Protein AF-R4YKZ3-F1 (afdb_monomer_lite)

Structure (mmCIF, N/CA/C/O backbone):
data_AF-R4YKZ3-F1
#
_entry.id   AF-R4YKZ3-F1
#
loop_
_atom_site.group_PDB
_atom_site.id
_atom_site.type_symbol
_atom_site.label_atom_id
_atom_site.label_alt_id
_atom_site.label_comp_id
_atom_site.label_asym_id
_atom_site.label_entity_id
_atom_site.label_seq_id
_atom_site.pdbx_PDB_ins_code
_atom_site.Cartn_x
_atom_site.Cartn_y
_atom_site.Cartn_z
_atom_site.occupancy
_atom_site.B_iso_or_equiv
_atom_site.auth_seq_id
_atom_site.auth_comp_id
_atom_site.auth_asym_id
_atom_site.auth_atom_id
_atom_site.pdbx_PDB_model_num
ATOM 1 N N . MET A 1 1 ? 7.026 18.774 4.362 1.00 40.88 1 MET A N 1
ATOM 2 C CA . MET A 1 1 ? 7.251 17.390 4.843 1.00 40.88 1 MET A CA 1
ATOM 3 C C . MET A 1 1 ? 6.237 17.134 5.944 1.00 40.88 1 MET A C 1
ATOM 5 O O . MET A 1 1 ? 6.129 17.989 6.808 1.00 40.88 1 MET A O 1
ATOM 9 N N . LYS A 1 2 ? 5.445 16.058 5.885 1.00 39.88 2 LYS A N 1
ATOM 10 C CA . LYS A 1 2 ? 4.510 15.701 6.967 1.00 39.88 2 LYS A CA 1
ATOM 11 C C . LYS A 1 2 ? 5.085 14.487 7.702 1.00 39.88 2 LYS A C 1
ATOM 13 O O . LYS A 1 2 ? 5.771 13.684 7.078 1.00 39.88 2 LYS A O 1
ATOM 18 N N . TYR A 1 3 ? 4.871 14.396 9.006 1.00 43.81 3 TYR A N 1
ATOM 19 C CA . TYR A 1 3 ? 5.260 13.255 9.834 1.00 43.81 3 TYR A CA 1
ATOM 20 C C . TYR A 1 3 ? 3.981 12.628 10.384 1.00 43.81 3 TYR A C 1
ATOM 22 O O . TYR A 1 3 ? 3.065 13.351 10.765 1.00 43.81 3 TYR A O 1
ATOM 30 N N . GLY A 1 4 ? 3.901 11.299 10.363 1.00 51.72 4 GLY A N 1
ATOM 31 C CA . GLY A 1 4 ? 2.848 10.548 11.046 1.00 51.72 4 GLY A CA 1
ATOM 32 C C . GLY A 1 4 ? 3.399 10.024 12.368 1.00 51.72 4 GLY A C 1
ATOM 33 O O . GLY A 1 4 ? 4.554 9.593 12.419 1.00 51.72 4 GLY A O 1
ATOM 34 N N . TYR A 1 5 ? 2.603 10.088 13.431 1.00 45.25 5 TYR A N 1
ATOM 35 C CA . TYR A 1 5 ? 2.991 9.599 14.752 1.00 45.25 5 TYR A CA 1
ATOM 36 C C . TYR A 1 5 ? 2.543 8.144 14.922 1.00 45.25 5 TYR A C 1
ATOM 38 O O . TYR A 1 5 ? 1.374 7.829 14.708 1.00 45.25 5 TYR A O 1
ATOM 46 N N . ASN A 1 6 ? 3.469 7.248 15.272 1.00 50.38 6 ASN A N 1
ATOM 47 C CA . ASN A 1 6 ? 3.153 5.850 15.555 1.00 50.38 6 ASN A CA 1
ATOM 48 C C . ASN A 1 6 ? 3.012 5.650 17.073 1.00 50.38 6 ASN A C 1
ATOM 50 O O . ASN A 1 6 ? 4.004 5.699 17.802 1.00 50.38 6 ASN A O 1
ATOM 54 N N . VAL A 1 7 ? 1.780 5.408 17.531 1.00 51.66 7 VAL A N 1
ATOM 55 C CA . VAL A 1 7 ? 1.418 5.345 18.958 1.00 51.66 7 VAL A CA 1
ATOM 56 C C . VAL A 1 7 ? 2.043 4.141 19.677 1.00 51.66 7 VAL A C 1
ATOM 58 O O . VAL A 1 7 ? 2.310 4.218 20.868 1.00 51.66 7 VAL A O 1
ATOM 61 N N . SER A 1 8 ? 2.359 3.048 18.971 1.00 53.44 8 SER A N 1
ATOM 62 C CA . SER A 1 8 ? 2.900 1.833 19.604 1.00 53.44 8 SER A CA 1
ATOM 63 C C . SER A 1 8 ? 4.413 1.859 19.830 1.00 53.44 8 SER A C 1
ATOM 65 O O . SER A 1 8 ? 4.929 1.031 20.576 1.00 53.44 8 SER A O 1
ATOM 67 N N . LYS A 1 9 ? 5.143 2.783 19.188 1.00 50.84 9 LYS A N 1
ATOM 68 C CA . LYS A 1 9 ? 6.615 2.847 19.265 1.00 50.84 9 LYS A CA 1
ATOM 69 C C . LYS A 1 9 ? 7.182 4.228 19.594 1.00 50.84 9 LYS A C 1
ATOM 71 O O . LYS A 1 9 ? 8.397 4.364 19.628 1.00 50.84 9 LYS A O 1
ATOM 76 N N . GLY A 1 10 ? 6.350 5.253 19.800 1.00 51.34 10 GLY A N 1
ATOM 77 C CA . GLY A 1 10 ? 6.812 6.587 20.215 1.00 51.34 10 GLY A CA 1
ATOM 78 C C . GLY A 1 10 ? 7.797 7.258 19.246 1.00 51.34 10 GLY A C 1
ATOM 79 O O . GLY A 1 10 ? 8.575 8.118 19.649 1.00 51.34 10 GLY A O 1
ATOM 80 N N . HIS A 1 11 ? 7.790 6.875 17.965 1.00 42.28 11 HIS A N 1
ATOM 81 C CA . HIS A 1 11 ? 8.711 7.399 16.956 1.00 42.28 11 HIS A CA 1
ATOM 82 C C . HIS A 1 11 ? 7.957 8.106 15.824 1.00 42.28 11 HIS A C 1
ATOM 84 O O . HIS A 1 11 ? 6.970 7.593 15.289 1.00 42.28 11 HIS A O 1
ATOM 90 N N . TYR A 1 12 ? 8.464 9.272 15.412 1.00 51.47 12 TYR A N 1
ATOM 91 C CA . TYR A 1 12 ? 7.997 9.987 14.225 1.00 51.47 12 TYR A CA 1
ATOM 92 C C . TYR A 1 12 ? 8.355 9.191 12.963 1.00 51.47 12 TYR A C 1
ATOM 94 O O . TYR A 1 12 ? 9.519 9.130 12.557 1.00 51.47 12 TYR A O 1
ATOM 102 N N . MET A 1 13 ? 7.359 8.589 12.307 1.00 48.06 13 MET A N 1
ATOM 103 C CA . MET A 1 13 ? 7.570 7.952 11.009 1.00 48.06 13 MET A CA 1
ATOM 104 C C . MET A 1 13 ? 7.635 9.034 9.928 1.00 48.06 13 MET A C 1
ATOM 106 O O . MET A 1 13 ? 6.718 9.847 9.770 1.00 48.06 13 MET A O 1
ATOM 110 N N . ARG A 1 14 ? 8.711 9.022 9.128 1.00 48.50 14 ARG A N 1
ATOM 111 C CA . ARG A 1 14 ? 8.740 9.730 7.839 1.00 48.50 14 ARG A CA 1
ATOM 112 C C . ARG A 1 14 ? 7.607 9.171 6.980 1.00 48.50 14 ARG A C 1
ATOM 114 O O . ARG A 1 14 ? 7.743 8.079 6.425 1.00 48.50 14 ARG A O 1
ATOM 121 N N . THR A 1 15 ? 6.506 9.904 6.830 1.00 47.91 15 THR A N 1
ATOM 122 C CA . THR A 1 15 ? 5.480 9.527 5.858 1.00 47.91 15 THR A CA 1
ATOM 123 C C . THR A 1 15 ? 6.043 9.821 4.472 1.00 47.91 15 THR A C 1
ATOM 125 O O . THR A 1 15 ? 6.131 10.959 4.012 1.00 47.91 15 THR A O 1
ATOM 128 N N . HIS A 1 16 ? 6.520 8.772 3.798 1.00 51.25 16 HIS A N 1
ATOM 129 C CA . HIS A 1 16 ? 6.827 8.846 2.377 1.00 51.25 16 HIS A CA 1
ATOM 130 C C . HIS A 1 16 ? 5.503 9.095 1.643 1.00 51.25 16 HIS A C 1
ATOM 132 O O . HIS A 1 16 ? 4.742 8.175 1.378 1.00 51.25 16 HIS A O 1
ATOM 138 N N . THR A 1 17 ? 5.239 10.360 1.324 1.00 49.84 17 THR A N 1
ATOM 139 C CA . THR A 1 17 ? 4.001 10.929 0.758 1.00 49.84 17 THR A CA 1
ATOM 140 C C . THR A 1 17 ? 3.591 10.415 -0.630 1.00 49.84 17 THR A C 1
ATOM 142 O O . THR A 1 17 ? 2.775 11.040 -1.299 1.00 49.84 17 THR A O 1
ATOM 145 N N . LYS A 1 18 ? 4.142 9.298 -1.115 1.00 55.28 18 LYS A N 1
ATOM 146 C CA . LYS A 1 18 ? 3.762 8.705 -2.403 1.00 55.28 18 LYS A CA 1
ATOM 147 C C . LYS A 1 18 ? 3.713 7.192 -2.265 1.00 55.28 18 LYS A C 1
ATOM 149 O O . LYS A 1 18 ? 4.721 6.599 -1.878 1.00 55.28 18 LYS A O 1
ATOM 154 N N . MET A 1 19 ? 2.581 6.589 -2.633 1.00 62.41 19 MET A N 1
ATOM 155 C CA . MET A 1 19 ? 2.492 5.147 -2.856 1.00 62.41 19 MET A CA 1
ATOM 156 C C . MET A 1 19 ? 3.581 4.729 -3.849 1.00 62.41 19 MET A C 1
ATOM 158 O O . MET A 1 19 ? 3.782 5.369 -4.885 1.00 62.41 19 MET A O 1
ATOM 162 N N . ARG A 1 20 ? 4.337 3.688 -3.500 1.00 70.06 20 ARG A N 1
ATOM 163 C CA . ARG A 1 20 ? 5.391 3.123 -4.347 1.00 70.06 20 ARG A CA 1
ATOM 164 C C . ARG A 1 20 ? 5.139 1.637 -4.487 1.00 70.06 20 ARG A C 1
ATOM 166 O O . ARG A 1 20 ? 4.948 0.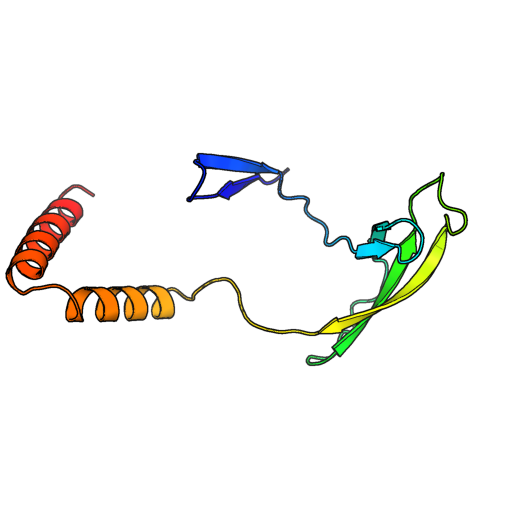952 -3.488 1.00 70.06 20 ARG A O 1
ATOM 173 N N . LEU A 1 21 ? 5.201 1.157 -5.717 1.00 80.56 21 LEU A N 1
ATOM 174 C CA . LEU A 1 21 ? 5.199 -0.269 -6.009 1.00 80.56 21 LEU A CA 1
ATOM 175 C C . LEU A 1 21 ? 6.635 -0.785 -6.056 1.00 80.56 21 LEU A C 1
ATOM 177 O O . LEU A 1 21 ? 7.587 -0.005 -6.169 1.00 80.56 21 LEU A O 1
ATOM 181 N N . LYS A 1 22 ? 6.797 -2.104 -5.970 1.00 86.50 22 LYS A N 1
ATOM 182 C CA . LYS A 1 22 ? 8.080 -2.763 -6.222 1.00 86.50 22 LYS A CA 1
ATOM 183 C C . LYS A 1 22 ? 8.143 -3.195 -7.683 1.00 86.50 22 LYS A C 1
ATOM 185 O O . LYS A 1 22 ? 7.156 -3.671 -8.231 1.00 86.50 22 LYS A O 1
ATOM 190 N N . CYS A 1 23 ? 9.302 -3.030 -8.309 1.00 85.88 23 CYS A N 1
ATOM 191 C CA . CYS A 1 23 ? 9.564 -3.595 -9.625 1.00 85.88 23 CYS A CA 1
ATOM 192 C C . CYS A 1 23 ? 9.583 -5.133 -9.521 1.00 85.88 23 CYS A C 1
ATOM 194 O O . CYS A 1 23 ? 10.281 -5.648 -8.645 1.00 85.88 23 CYS A O 1
ATOM 196 N N . PRO A 1 24 ? 8.892 -5.873 -10.404 1.00 87.62 24 PRO A N 1
ATOM 197 C CA . PRO A 1 24 ? 8.885 -7.338 -10.365 1.00 87.62 24 PRO A CA 1
ATOM 198 C C . PRO A 1 24 ? 10.272 -7.955 -10.617 1.00 87.62 24 PRO A C 1
ATOM 200 O O . PRO A 1 24 ? 10.559 -9.024 -10.095 1.00 87.62 24 PRO A O 1
ATOM 203 N N . ALA A 1 25 ? 11.157 -7.261 -11.344 1.00 88.12 25 ALA A N 1
ATOM 204 C CA . ALA A 1 25 ? 12.505 -7.746 -11.644 1.00 88.12 25 ALA A CA 1
ATOM 205 C C . ALA A 1 25 ? 13.490 -7.533 -10.480 1.00 88.12 25 ALA A C 1
ATOM 207 O O . ALA A 1 25 ? 14.082 -8.480 -9.979 1.00 88.12 25 ALA A O 1
ATOM 208 N N . CYS A 1 26 ? 13.669 -6.289 -10.016 1.00 87.88 26 CYS A N 1
ATOM 209 C CA . CYS A 1 26 ? 14.681 -5.973 -8.995 1.00 87.88 26 CYS A CA 1
ATOM 210 C C . CYS A 1 26 ? 14.134 -5.835 -7.569 1.00 87.88 26 CYS A C 1
ATOM 212 O O . CYS A 1 26 ? 14.906 -5.576 -6.650 1.00 87.88 26 CYS A O 1
ATOM 214 N N . LYS A 1 27 ? 12.812 -5.930 -7.367 1.00 86.69 27 LYS A N 1
ATOM 215 C CA . LYS A 1 27 ? 12.120 -5.738 -6.074 1.00 86.69 27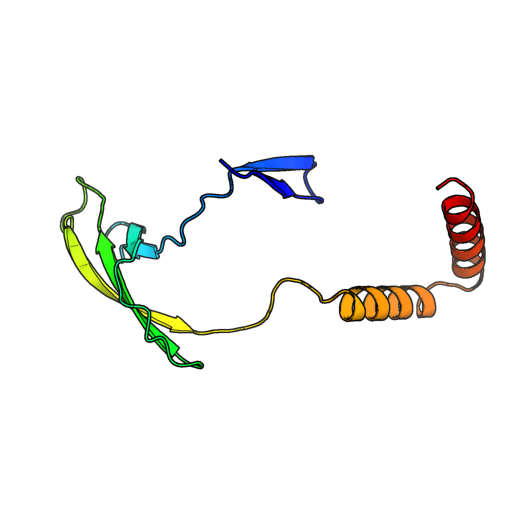 LYS A CA 1
ATOM 216 C C . LYS A 1 27 ? 12.365 -4.372 -5.402 1.00 86.69 27 LYS A C 1
ATOM 218 O O . LYS A 1 27 ? 11.917 -4.145 -4.277 1.00 86.69 27 LYS A O 1
ATOM 223 N N . ILE A 1 28 ? 13.025 -3.445 -6.100 1.00 87.19 28 ILE A N 1
ATOM 224 C CA . ILE A 1 28 ? 13.289 -2.066 -5.673 1.00 87.19 28 ILE A CA 1
ATOM 225 C C . ILE A 1 28 ? 12.113 -1.165 -6.084 1.00 87.19 28 ILE A C 1
ATOM 227 O O . ILE A 1 28 ? 11.178 -1.582 -6.764 1.00 87.19 28 ILE A O 1
ATOM 231 N N . LYS A 1 29 ? 12.134 0.079 -5.610 1.00 81.31 29 LYS A N 1
ATOM 232 C CA . LYS A 1 29 ? 11.132 1.125 -5.830 1.00 81.31 29 LYS A CA 1
ATOM 233 C C . LYS A 1 29 ? 10.822 1.324 -7.324 1.00 81.31 29 LYS A C 1
ATOM 235 O O . LYS A 1 29 ? 11.723 1.518 -8.137 1.00 81.31 29 LYS A O 1
ATOM 240 N N . ALA A 1 30 ? 9.532 1.344 -7.641 1.00 83.12 30 ALA A N 1
ATOM 241 C CA . ALA A 1 30 ? 8.963 1.748 -8.918 1.00 83.12 30 ALA A CA 1
ATOM 242 C C . ALA A 1 30 ? 8.024 2.949 -8.718 1.00 83.12 30 ALA A C 1
ATOM 244 O O . ALA A 1 30 ? 7.418 3.124 -7.652 1.00 83.12 30 ALA A O 1
ATOM 245 N N . ARG A 1 31 ? 7.918 3.798 -9.744 1.00 83.56 31 ARG A N 1
ATOM 246 C CA . ARG A 1 31 ? 7.078 5.003 -9.739 1.00 83.56 31 ARG A CA 1
ATOM 247 C C . ARG A 1 31 ? 5.784 4.738 -10.505 1.00 83.56 31 ARG A C 1
ATOM 249 O O . ARG A 1 31 ? 5.843 4.383 -11.677 1.00 83.56 31 ARG A O 1
ATOM 256 N N . ILE A 1 32 ? 4.646 4.957 -9.850 1.00 83.06 32 ILE A N 1
ATOM 257 C CA . ILE A 1 32 ? 3.316 4.963 -10.475 1.00 83.06 32 ILE A CA 1
ATOM 258 C C . ILE A 1 32 ? 3.156 6.253 -11.289 1.00 83.06 32 ILE A C 1
ATOM 260 O O . ILE A 1 32 ? 3.540 7.324 -10.808 1.00 83.06 32 ILE A O 1
ATOM 264 N N . TYR A 1 33 ? 2.611 6.159 -12.502 1.00 78.69 33 TYR A N 1
ATOM 265 C CA . TYR A 1 33 ? 2.349 7.326 -13.360 1.00 78.69 33 TYR A CA 1
ATOM 266 C C . TYR A 1 33 ? 0.986 7.277 -14.078 1.00 78.69 33 TYR A C 1
ATOM 268 O O . TYR A 1 33 ? 0.761 8.020 -15.026 1.00 78.69 33 TYR A O 1
ATOM 276 N N . THR A 1 34 ? 0.082 6.401 -13.643 1.00 67.06 34 THR A N 1
ATOM 277 C CA . THR A 1 34 ? -1.225 6.165 -14.279 1.00 67.06 34 THR A CA 1
ATOM 278 C C . THR A 1 34 ? -2.221 7.312 -14.072 1.00 67.06 34 THR A C 1
ATOM 280 O O . THR A 1 34 ? -2.146 8.027 -13.073 1.00 67.06 34 THR A O 1
ATOM 283 N N . HIS A 1 35 ? -3.168 7.460 -15.007 1.00 57.44 35 HIS A N 1
ATOM 284 C CA . HIS A 1 35 ? -4.288 8.407 -14.945 1.00 57.44 35 HIS A CA 1
ATOM 285 C C . HIS A 1 35 ? -5.365 7.987 -13.917 1.00 57.44 35 HIS A C 1
ATOM 287 O O . HIS A 1 35 ? -5.488 6.799 -13.625 1.00 57.44 35 HIS A O 1
ATOM 293 N N . PRO A 1 36 ? -6.159 8.939 -13.382 1.00 55.72 36 PRO A N 1
ATOM 294 C CA . PRO A 1 36 ? -7.021 8.758 -12.202 1.00 55.72 36 PRO A CA 1
ATOM 295 C C . PRO A 1 36 ? -8.304 7.929 -12.405 1.00 55.72 36 PRO A C 1
ATOM 297 O O . PRO A 1 36 ? -9.129 7.876 -11.498 1.00 55.72 36 PRO A O 1
ATOM 300 N N . ALA A 1 37 ? -8.507 7.282 -13.554 1.00 54.78 37 ALA A N 1
ATOM 301 C CA . ALA A 1 37 ? -9.694 6.460 -13.781 1.00 54.78 37 ALA A CA 1
ATOM 302 C C . ALA A 1 37 ? -9.491 5.049 -13.200 1.00 54.78 37 ALA A C 1
ATOM 304 O O . ALA A 1 37 ? -9.200 4.096 -13.919 1.00 54.78 37 ALA A O 1
ATOM 305 N N . SER A 1 38 ? -9.597 4.933 -11.876 1.00 57.84 38 SER A N 1
ATOM 306 C CA . SER A 1 38 ? -9.699 3.656 -11.165 1.00 57.84 38 SER A CA 1
ATOM 307 C C . SER A 1 38 ? -11.167 3.374 -10.843 1.00 57.84 38 SER A C 1
ATOM 309 O O . SER A 1 38 ? -11.793 4.153 -10.130 1.00 57.84 38 SER A O 1
ATOM 311 N N . THR A 1 39 ? -11.710 2.275 -11.362 1.00 60.62 39 THR A N 1
ATOM 312 C CA . THR A 1 39 ? -12.999 1.706 -10.934 1.00 60.62 39 THR A CA 1
ATOM 313 C C . THR A 1 39 ? -12.893 1.124 -9.518 1.00 60.62 39 THR A C 1
ATOM 315 O O . THR A 1 39 ? -11.789 0.814 -9.072 1.00 60.62 39 THR A O 1
ATOM 318 N N . GLU A 1 40 ? -14.020 0.976 -8.812 1.00 60.31 40 GLU A N 1
ATOM 319 C CA . GLU A 1 40 ? -14.065 0.661 -7.368 1.00 60.31 40 GLU A CA 1
ATOM 320 C C . GLU A 1 40 ? -13.407 -0.669 -6.960 1.00 60.31 40 GLU A C 1
ATOM 322 O O . GLU A 1 40 ? -12.874 -0.766 -5.857 1.00 60.31 40 GLU A O 1
ATOM 327 N N . GLU A 1 41 ? -13.397 -1.683 -7.827 1.00 60.59 41 GLU A N 1
ATOM 328 C CA . GLU A 1 41 ? -13.060 -3.052 -7.406 1.00 60.59 41 GLU A CA 1
ATOM 329 C C . GLU A 1 41 ? -11.605 -3.450 -7.699 1.00 60.59 41 GLU A C 1
ATOM 331 O O . GLU A 1 41 ? -10.899 -3.967 -6.831 1.00 60.59 41 GLU A O 1
ATOM 336 N N . VAL A 1 42 ? -11.117 -3.184 -8.913 1.00 61.03 42 VAL A N 1
ATOM 337 C CA . VAL A 1 42 ? -9.750 -3.513 -9.341 1.00 61.03 42 VAL A CA 1
ATOM 338 C C . VAL A 1 42 ? -9.245 -2.426 -10.280 1.00 61.03 42 VAL A C 1
ATOM 340 O O . VAL A 1 42 ? -9.877 -2.125 -11.291 1.00 61.03 42 VAL A O 1
ATOM 343 N N . SER A 1 43 ? -8.076 -1.859 -9.976 1.00 71.00 43 SER A N 1
ATOM 344 C CA . SER A 1 43 ? -7.424 -0.872 -10.840 1.00 71.00 43 SER A CA 1
ATOM 345 C C . SER A 1 43 ? -6.107 -1.411 -11.394 1.00 71.00 43 SER A C 1
ATOM 347 O O . SER A 1 43 ? -5.272 -1.951 -10.665 1.00 71.00 43 SER A O 1
ATOM 349 N N . SER A 1 44 ? -5.922 -1.279 -12.710 1.00 79.44 44 SER A N 1
ATOM 350 C CA . SER A 1 44 ? -4.650 -1.584 -13.369 1.00 79.44 44 SER A CA 1
ATOM 351 C C . SER A 1 44 ? -3.728 -0.372 -13.274 1.00 79.44 44 SER A C 1
ATOM 353 O O . SER A 1 44 ? -3.978 0.677 -13.865 1.00 79.44 44 SER A O 1
ATOM 355 N N . VAL A 1 45 ? -2.645 -0.520 -12.521 1.00 81.25 45 VAL A N 1
ATOM 356 C CA . VAL A 1 45 ? -1.661 0.520 -12.243 1.00 81.25 45 VAL A CA 1
ATOM 357 C C . VAL A 1 45 ? -0.453 0.340 -13.151 1.00 81.25 45 VAL A C 1
ATOM 359 O O . VAL A 1 45 ? 0.242 -0.676 -13.112 1.00 81.25 45 VAL A O 1
ATOM 362 N N . TYR A 1 46 ? -0.165 1.373 -13.935 1.00 85.75 46 TYR A N 1
ATOM 363 C CA . TYR A 1 46 ? 1.044 1.460 -14.747 1.00 85.75 46 TYR A CA 1
ATOM 364 C C . TYR A 1 46 ? 2.166 2.095 -13.927 1.00 85.75 46 TYR A C 1
ATOM 366 O O . TYR A 1 46 ? 2.041 3.225 -13.427 1.00 85.75 46 TYR A O 1
ATOM 374 N N . ALA A 1 47 ? 3.271 1.366 -13.803 1.00 87.19 47 ALA A N 1
ATOM 375 C CA . ALA A 1 47 ? 4.445 1.777 -13.053 1.00 87.19 47 ALA A CA 1
ATOM 376 C C . ALA A 1 47 ? 5.727 1.573 -13.864 1.00 87.19 47 ALA A C 1
ATOM 378 O O . ALA A 1 47 ? 5.806 0.722 -14.742 1.00 87.19 47 ALA A O 1
ATOM 379 N N . LYS A 1 48 ? 6.744 2.384 -13.570 1.00 87.56 48 LYS A N 1
ATOM 380 C CA . LYS A 1 48 ? 8.053 2.352 -14.233 1.00 87.56 48 LYS A CA 1
ATOM 381 C C . LYS A 1 48 ? 9.148 2.092 -13.209 1.00 87.56 48 LYS A C 1
ATOM 383 O O . LYS A 1 48 ? 9.148 2.695 -12.129 1.00 87.56 48 LYS A O 1
ATOM 388 N N . CYS A 1 49 ? 10.074 1.190 -13.531 1.00 88.38 49 CYS A N 1
ATOM 389 C CA . CYS A 1 49 ? 11.240 0.945 -12.684 1.00 88.38 49 CYS A CA 1
ATOM 390 C C . CYS A 1 49 ? 12.137 2.192 -12.653 1.00 88.38 49 CYS A C 1
ATOM 392 O O . CYS A 1 49 ? 12.407 2.782 -13.698 1.00 88.38 49 CYS A O 1
ATOM 394 N N . THR A 1 50 ? 12.597 2.586 -11.462 1.00 86.44 50 THR A N 1
ATOM 395 C CA . THR A 1 50 ? 13.495 3.741 -11.277 1.00 86.44 50 THR A CA 1
ATOM 396 C C . THR A 1 50 ? 14.901 3.338 -10.833 1.00 86.44 50 THR A C 1
ATOM 398 O O . THR A 1 50 ? 15.666 4.189 -10.391 1.00 86.44 50 THR A O 1
ATOM 401 N N . ASN A 1 51 ? 15.220 2.043 -10.835 1.00 86.75 51 ASN A N 1
ATOM 402 C CA . ASN A 1 51 ? 16.519 1.557 -10.389 1.00 86.75 51 ASN A CA 1
ATOM 403 C C . ASN A 1 51 ? 17.491 1.459 -11.568 1.00 86.75 51 ASN A C 1
ATOM 405 O O . ASN A 1 51 ? 17.307 0.594 -12.419 1.00 86.75 51 ASN A O 1
ATOM 409 N N . HIS A 1 52 ? 18.549 2.272 -11.566 1.00 87.06 52 HIS A N 1
ATOM 410 C CA . HIS A 1 52 ? 19.578 2.277 -12.611 1.00 87.06 52 HIS A CA 1
ATOM 411 C C . HIS A 1 52 ? 20.339 0.956 -12.746 1.00 87.06 52 HIS A C 1
ATOM 413 O O . HIS A 1 52 ? 20.746 0.609 -13.847 1.00 87.06 52 HIS A O 1
ATOM 419 N N . SER A 1 53 ? 20.474 0.196 -11.659 1.00 88.88 53 SER A N 1
ATOM 420 C CA . SER A 1 53 ? 21.155 -1.105 -11.661 1.00 88.88 53 SER A CA 1
ATOM 421 C C . SER A 1 53 ? 20.244 -2.268 -12.072 1.00 88.88 53 SER A C 1
ATOM 423 O O . SER A 1 53 ? 20.651 -3.423 -12.002 1.00 88.88 53 SER A O 1
ATOM 425 N N . CYS A 1 54 ? 18.987 -2.001 -12.434 1.00 87.38 54 CYS A N 1
ATOM 426 C CA . CYS A 1 54 ? 18.065 -3.026 -12.910 1.00 87.38 54 CYS A CA 1
ATOM 427 C C . CYS A 1 54 ? 18.153 -3.142 -14.432 1.00 87.38 54 CYS A C 1
ATOM 429 O O . CYS A 1 54 ? 18.070 -2.138 -15.129 1.00 87.38 54 CYS A O 1
ATOM 431 N N . GLU A 1 55 ? 18.192 -4.367 -14.953 1.00 87.88 55 GLU A N 1
ATOM 432 C CA . GLU A 1 55 ? 18.094 -4.631 -16.397 1.00 87.88 55 GLU A CA 1
ATOM 433 C C . GLU A 1 55 ? 16.819 -4.024 -17.010 1.00 87.88 55 GLU A C 1
ATOM 435 O O . GLU A 1 55 ? 16.814 -3.548 -18.137 1.00 87.88 55 GLU A O 1
ATOM 440 N N . LYS A 1 56 ? 15.728 -3.976 -16.234 1.00 84.56 56 LYS A 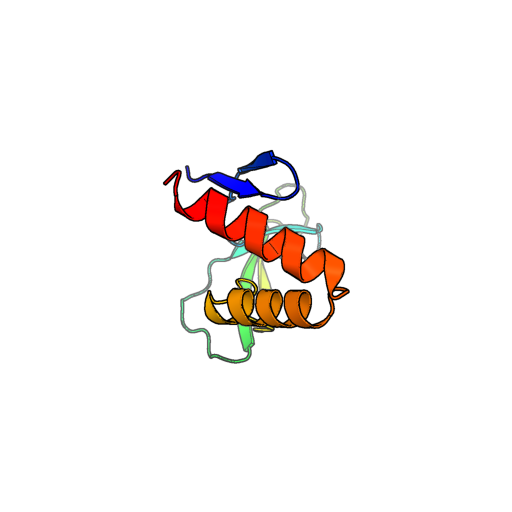N 1
ATOM 441 C CA . LYS A 1 56 ? 14.454 -3.367 -16.633 1.00 84.56 56 LYS A CA 1
ATOM 442 C C . LYS A 1 56 ? 14.331 -1.905 -16.196 1.00 84.56 56 LYS A C 1
ATOM 444 O O . LYS A 1 5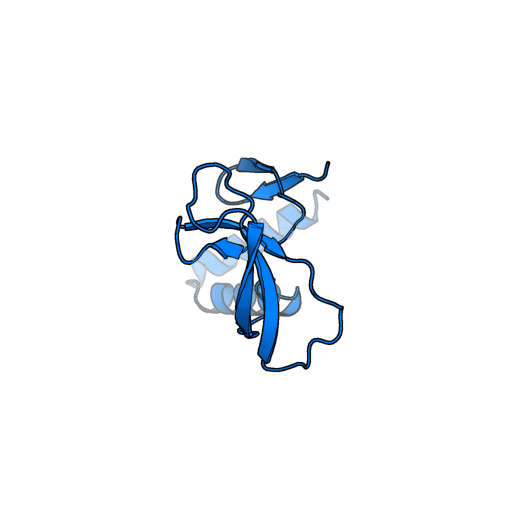6 ? 13.214 -1.410 -16.021 1.00 84.56 56 LYS A O 1
ATOM 449 N N . ASN A 1 57 ? 15.447 -1.203 -15.979 1.00 87.19 57 ASN A N 1
ATOM 450 C CA . ASN A 1 57 ? 15.417 0.224 -15.674 1.00 87.19 57 ASN A CA 1
ATOM 451 C C . ASN A 1 57 ? 14.677 0.983 -16.776 1.00 87.19 57 ASN A C 1
ATOM 453 O O . ASN A 1 57 ? 14.938 0.811 -17.960 1.00 87.19 57 ASN A O 1
ATOM 457 N N . GLY A 1 58 ? 13.735 1.827 -16.381 1.00 81.50 58 GLY A N 1
ATOM 458 C CA . GLY A 1 58 ? 12.978 2.632 -17.320 1.00 81.50 58 GLY A CA 1
ATOM 459 C C . GLY A 1 58 ? 11.888 1.889 -18.110 1.00 81.50 58 GLY A C 1
ATOM 460 O O . GLY A 1 58 ? 11.109 2.549 -18.804 1.00 81.50 58 GLY A O 1
ATOM 461 N N . HIS A 1 59 ? 11.765 0.569 -17.961 1.00 86.50 59 HIS A N 1
ATOM 462 C CA . HIS A 1 59 ? 10.643 -0.179 -18.518 1.00 86.50 59 HIS A CA 1
ATOM 463 C C . HIS A 1 59 ? 9.376 0.034 -17.691 1.00 86.50 59 HIS A C 1
ATOM 465 O O . HIS A 1 59 ? 9.410 0.133 -16.455 1.00 86.50 59 HIS A O 1
ATOM 471 N N . SER A 1 60 ? 8.257 0.081 -18.405 1.00 86.50 60 SER A N 1
ATOM 472 C CA . SER A 1 60 ? 6.920 0.158 -17.838 1.00 86.50 60 SER A CA 1
ATOM 473 C C . SER A 1 60 ? 6.328 -1.232 -17.657 1.00 86.50 60 SER A C 1
ATOM 475 O O . SER A 1 60 ? 6.523 -2.111 -18.492 1.00 86.50 60 SER A O 1
ATOM 477 N N . PHE A 1 61 ? 5.593 -1.419 -16.570 1.00 86.75 61 PHE A N 1
ATOM 478 C CA . PHE A 1 61 ? 4.851 -2.636 -16.278 1.00 86.75 61 PHE A CA 1
ATOM 479 C C . PHE A 1 61 ? 3.473 -2.287 -15.718 1.00 86.75 61 PHE A C 1
ATOM 481 O O . PHE A 1 61 ? 3.268 -1.205 -15.159 1.00 86.75 61 PHE A O 1
ATOM 488 N N . VAL A 1 62 ? 2.538 -3.220 -15.878 1.00 86.50 62 VAL A N 1
ATOM 489 C CA . VAL A 1 62 ? 1.168 -3.113 -15.373 1.00 86.50 62 VAL A CA 1
ATOM 490 C C . VAL A 1 62 ? 1.022 -4.057 -14.187 1.00 86.50 62 VAL A C 1
ATOM 492 O O . VAL A 1 62 ? 1.447 -5.208 -14.259 1.00 86.50 62 VAL A O 1
ATOM 495 N N . THR A 1 63 ? 0.449 -3.573 -13.090 1.00 84.31 63 THR A N 1
ATOM 496 C CA . THR A 1 63 ? 0.079 -4.401 -11.937 1.00 84.31 63 THR A CA 1
ATOM 497 C C . THR A 1 63 ? -1.330 -4.065 -11.491 1.00 84.31 63 THR A C 1
ATOM 499 O O . THR A 1 63 ? -1.747 -2.916 -11.578 1.00 84.31 63 THR A O 1
ATOM 502 N N . GLN A 1 64 ? -2.058 -5.045 -10.978 1.00 82.31 64 GLN A N 1
ATOM 503 C CA . GLN A 1 64 ? -3.380 -4.817 -10.406 1.00 82.31 64 GLN A CA 1
ATOM 504 C C . GLN A 1 64 ? -3.256 -4.437 -8.929 1.00 82.31 64 GLN A C 1
ATOM 506 O O . GLN A 1 64 ? -2.408 -4.974 -8.211 1.00 82.31 64 GLN A O 1
ATOM 511 N N . VAL A 1 65 ? -4.087 -3.495 -8.489 1.00 78.69 65 VAL A N 1
ATOM 512 C CA . VAL A 1 65 ? -4.286 -3.152 -7.078 1.00 78.69 65 VAL A CA 1
ATOM 513 C C . VAL A 1 65 ? -5.778 -3.265 -6.789 1.00 78.69 65 VAL A C 1
ATOM 515 O O . VAL A 1 65 ? -6.593 -2.716 -7.532 1.00 78.69 65 VAL A O 1
ATOM 518 N N . ALA A 1 66 ? -6.116 -3.983 -5.722 1.00 79.31 66 ALA A N 1
ATOM 519 C CA . ALA A 1 66 ? -7.485 -4.198 -5.277 1.00 79.31 66 ALA A CA 1
ATOM 520 C C . ALA A 1 66 ? -7.698 -3.576 -3.895 1.00 79.31 66 ALA A C 1
ATOM 522 O O . ALA A 1 66 ? -6.801 -3.594 -3.042 1.00 79.31 66 ALA A O 1
ATOM 523 N N . PHE A 1 67 ? -8.892 -3.027 -3.687 1.00 78.69 67 PHE A N 1
ATOM 524 C CA . PHE A 1 67 ? -9.340 -2.616 -2.365 1.00 78.69 67 PHE A CA 1
ATOM 525 C C . PHE A 1 67 ? -9.546 -3.854 -1.479 1.00 78.69 67 PHE A C 1
ATOM 527 O O . PHE A 1 67 ? -9.963 -4.905 -1.958 1.00 78.69 67 PHE A O 1
ATOM 534 N N . THR A 1 68 ? -9.239 -3.741 -0.184 1.00 79.19 68 THR A N 1
ATOM 535 C CA . THR A 1 68 ? -9.463 -4.834 0.779 1.00 79.19 68 THR A CA 1
ATOM 536 C C . THR A 1 68 ? -10.336 -4.381 1.941 1.00 79.19 68 THR A C 1
ATOM 538 O O . THR A 1 68 ? -11.434 -4.894 2.115 1.00 79.19 68 THR A O 1
ATOM 541 N N . HIS A 1 69 ? -9.877 -3.420 2.738 1.00 77.38 69 HIS A N 1
ATOM 542 C CA . HIS A 1 69 ? -10.638 -2.858 3.850 1.00 77.38 69 HIS A CA 1
ATOM 543 C C . HIS A 1 69 ? -10.100 -1.478 4.242 1.00 77.38 69 HIS A C 1
ATOM 545 O O . HIS A 1 69 ? -8.990 -1.087 3.874 1.00 77.38 69 HIS A O 1
ATOM 551 N N . TRP A 1 70 ? -10.895 -0.745 5.017 1.00 76.19 70 TRP A N 1
ATOM 552 C CA . TRP A 1 70 ? -10.477 0.498 5.658 1.00 76.19 70 TRP A CA 1
ATOM 553 C C . TRP A 1 70 ? -9.629 0.179 6.891 1.00 76.19 70 TRP A C 1
ATOM 555 O O . TRP A 1 70 ? -10.053 -0.596 7.743 1.00 76.19 70 TRP A O 1
ATOM 565 N N . VAL A 1 71 ? -8.433 0.762 6.975 1.00 69.31 71 VAL A N 1
ATOM 566 C CA . VAL A 1 71 ? -7.478 0.501 8.069 1.00 69.31 71 VAL A CA 1
ATOM 567 C C . VAL A 1 71 ? -7.765 1.373 9.292 1.00 69.31 71 VAL A C 1
ATOM 569 O O . VAL A 1 71 ? -7.521 0.951 10.419 1.00 69.31 71 VAL A O 1
ATOM 572 N N . ASP A 1 72 ? -8.313 2.569 9.085 1.00 66.69 72 ASP A N 1
ATOM 573 C CA . ASP A 1 72 ? -8.627 3.478 10.181 1.00 66.69 72 ASP A CA 1
ATOM 574 C C . ASP A 1 72 ? -9.996 3.121 10.779 1.00 66.69 72 ASP A C 1
ATOM 576 O O . ASP A 1 72 ? -11.016 3.220 10.080 1.00 66.69 72 ASP A O 1
ATOM 580 N N . PRO A 1 73 ? -10.067 2.719 12.063 1.00 58.12 73 PRO A N 1
ATOM 581 C CA . PRO A 1 73 ? -11.348 2.527 12.711 1.00 58.12 73 PRO A CA 1
ATOM 582 C C . PRO A 1 73 ? -12.039 3.888 12.793 1.00 58.12 73 PRO A C 1
ATOM 584 O O . PRO A 1 73 ? -11.514 4.845 13.364 1.00 58.12 73 PRO A O 1
ATOM 587 N N . LYS A 1 74 ? -13.247 3.986 12.227 1.00 60.84 74 LYS A N 1
ATOM 588 C CA . LYS A 1 74 ? -14.127 5.131 12.491 1.00 60.84 74 LYS A CA 1
ATOM 589 C C . LYS A 1 74 ? -14.283 5.268 14.009 1.00 60.84 74 LYS A C 1
ATOM 591 O O . LYS A 1 74 ? -14.283 4.258 14.706 1.00 60.84 74 LYS A O 1
ATOM 596 N N . VAL A 1 75 ? -14.482 6.482 14.521 1.00 65.62 75 VAL A N 1
ATOM 597 C CA . VAL A 1 75 ? -14.716 6.735 15.962 1.00 65.62 75 VAL A CA 1
ATOM 598 C C . VAL A 1 75 ? -15.754 5.761 16.547 1.00 65.62 75 VAL A C 1
ATOM 600 O O . VAL A 1 75 ? -15.559 5.223 17.629 1.00 65.62 75 VAL A O 1
ATOM 603 N N . ALA A 1 76 ? -16.790 5.427 15.771 1.00 62.81 76 ALA A N 1
ATOM 604 C CA . ALA A 1 76 ? -17.786 4.416 16.122 1.00 62.81 76 ALA A CA 1
ATOM 605 C C . ALA A 1 76 ? -17.201 3.009 16.367 1.00 62.81 76 ALA A C 1
ATOM 607 O O . ALA A 1 76 ? -17.595 2.341 17.313 1.00 62.81 76 ALA A O 1
ATOM 608 N N . ALA A 1 77 ? -16.241 2.558 15.555 1.00 64.62 77 ALA A N 1
ATOM 609 C CA . ALA A 1 77 ? -15.577 1.271 15.746 1.00 64.62 77 ALA A CA 1
ATOM 610 C C . ALA A 1 77 ? -14.701 1.262 17.008 1.00 64.62 77 ALA A C 1
ATOM 612 O O . ALA A 1 77 ? -14.653 0.249 17.701 1.00 64.62 77 ALA A O 1
ATOM 613 N N . VAL A 1 78 ? -14.060 2.389 17.347 1.00 69.44 78 VAL A N 1
ATOM 614 C CA . VAL A 1 78 ? -13.316 2.529 18.612 1.00 69.44 78 VAL A CA 1
ATOM 615 C C . VAL A 1 78 ? -14.266 2.449 19.807 1.00 69.44 78 VAL A C 1
ATOM 617 O O . VAL A 1 78 ? -13.982 1.716 20.750 1.00 69.44 78 VAL A O 1
ATOM 620 N N . GLN A 1 79 ? -15.416 3.126 19.736 1.00 71.25 79 GLN A N 1
ATOM 621 C CA . GLN A 1 79 ? -16.434 3.085 20.788 1.00 71.25 79 GLN A CA 1
ATOM 622 C C . GLN A 1 79 ? -16.970 1.664 21.006 1.00 71.25 79 GLN A C 1
ATOM 624 O O . GLN A 1 79 ? -16.946 1.169 22.126 1.00 71.25 79 GLN A O 1
ATOM 629 N N . ILE A 1 80 ? -17.341 0.966 19.926 1.00 76.69 80 ILE A N 1
ATOM 630 C CA . ILE A 1 80 ? -17.813 -0.427 19.990 1.00 76.69 80 ILE A CA 1
ATOM 631 C C . ILE A 1 80 ? -16.735 -1.344 20.585 1.00 76.69 80 ILE A C 1
ATOM 633 O O . ILE A 1 80 ? -17.034 -2.223 21.388 1.00 76.69 80 ILE A O 1
ATOM 637 N N . SER A 1 81 ? -15.468 -1.131 20.219 1.00 76.94 81 SER A N 1
ATOM 638 C CA . SER A 1 81 ? -14.349 -1.911 20.760 1.00 76.94 81 SER A CA 1
ATOM 639 C C . SER A 1 81 ? -14.177 -1.686 22.264 1.00 76.94 81 SER A C 1
ATOM 641 O O . SER A 1 81 ? -13.959 -2.643 23.002 1.00 76.94 81 SER A O 1
ATOM 643 N N . LEU A 1 82 ? -14.296 -0.438 22.726 1.00 80.38 82 LEU A N 1
ATOM 644 C CA . LEU A 1 82 ? -14.227 -0.094 24.147 1.00 80.38 82 LEU A CA 1
ATOM 645 C C . LEU A 1 82 ? -15.403 -0.677 24.932 1.00 80.38 82 LEU A C 1
ATOM 647 O O . LEU A 1 82 ? -15.183 -1.237 26.004 1.00 80.38 82 LEU A O 1
ATOM 651 N N . ASP A 1 83 ? -16.616 -0.615 24.384 1.00 81.12 83 ASP A N 1
ATOM 652 C CA . ASP A 1 83 ? -17.810 -1.177 25.021 1.00 81.12 83 ASP A CA 1
ATOM 653 C C . ASP A 1 83 ? -17.692 -2.702 25.170 1.00 81.12 83 ASP A C 1
ATOM 655 O O . ASP A 1 83 ? -17.998 -3.253 26.229 1.00 81.12 83 ASP A O 1
ATOM 659 N N . LEU A 1 84 ? -17.178 -3.390 24.144 1.00 81.81 84 LEU A N 1
ATOM 660 C CA . LEU A 1 84 ? -16.915 -4.831 24.201 1.00 81.81 84 LEU A CA 1
ATOM 661 C C . LEU A 1 84 ? -15.841 -5.178 25.236 1.00 81.81 84 LEU A C 1
ATOM 663 O O . LEU A 1 84 ? -16.000 -6.141 25.985 1.00 81.81 84 LEU A O 1
ATOM 667 N N . LEU A 1 85 ? -14.756 -4.406 25.304 1.00 81.62 85 LEU A N 1
ATOM 668 C CA . LEU A 1 85 ? -13.718 -4.613 26.316 1.00 81.62 85 LEU A CA 1
ATOM 669 C C . LEU A 1 85 ? -14.273 -4.388 27.728 1.00 81.62 85 LEU A C 1
ATOM 671 O O . LEU A 1 85 ? -14.009 -5.200 28.614 1.00 81.62 85 LEU A O 1
ATOM 675 N N . PHE A 1 86 ? -15.091 -3.348 27.918 1.00 83.94 86 PHE A N 1
ATOM 676 C CA . PHE A 1 86 ? -15.737 -3.029 29.191 1.00 83.94 86 PHE A CA 1
ATOM 677 C C . PHE A 1 86 ? -16.672 -4.144 29.675 1.00 83.94 86 PHE A C 1
ATOM 679 O O . PHE A 1 86 ? -16.600 -4.549 30.835 1.00 83.94 86 PHE A O 1
ATOM 686 N N . GLN A 1 87 ? -17.496 -4.699 28.783 1.00 81.62 87 GLN A N 1
ATOM 687 C CA . GLN A 1 87 ? -18.430 -5.782 29.119 1.00 81.62 87 GLN A CA 1
ATOM 688 C C . GLN A 1 87 ? -17.732 -7.088 29.528 1.00 81.62 87 GLN A C 1
ATOM 690 O O . GLN A 1 87 ? -18.301 -7.870 30.285 1.00 81.62 87 GLN A O 1
ATOM 695 N N . ASN A 1 88 ? -16.500 -7.319 29.062 1.00 83.06 88 ASN A N 1
ATOM 696 C CA . ASN A 1 88 ? -15.724 -8.523 29.375 1.00 83.06 88 ASN A CA 1
ATOM 697 C C . ASN A 1 88 ? -14.817 -8.377 30.612 1.00 83.06 88 ASN A C 1
ATOM 699 O O . ASN A 1 88 ? -14.133 -9.330 30.990 1.00 83.06 88 ASN A O 1
ATOM 703 N N . LEU A 1 89 ? -14.788 -7.208 31.257 1.00 84.19 89 LEU A N 1
ATOM 704 C CA . LEU A 1 89 ? -14.024 -7.007 32.488 1.00 84.19 89 LEU A CA 1
ATOM 705 C C . LEU A 1 89 ? -14.750 -7.625 33.700 1.00 84.19 89 LEU A C 1
ATOM 707 O O . LEU A 1 89 ? -15.974 -7.527 33.794 1.00 84.19 89 LEU A O 1
ATOM 711 N N . PRO A 1 90 ? -14.023 -8.199 34.676 1.00 85.69 90 PRO A N 1
ATOM 712 C CA . PRO A 1 90 ? -14.592 -8.592 35.965 1.00 85.69 90 PRO A CA 1
ATOM 713 C C . PRO A 1 90 ? -15.237 -7.398 36.684 1.00 85.69 90 PRO A C 1
ATOM 715 O O . PRO A 1 90 ? -14.748 -6.272 36.579 1.00 85.69 90 PRO A O 1
ATOM 718 N N . ALA A 1 91 ? -16.294 -7.639 37.467 1.00 81.69 91 ALA A N 1
ATOM 719 C CA . ALA A 1 91 ? -17.082 -6.581 38.114 1.00 81.69 91 ALA A CA 1
ATOM 720 C C . ALA A 1 91 ? -16.243 -5.616 38.981 1.00 81.69 91 ALA A C 1
ATOM 722 O O . ALA A 1 91 ? -16.535 -4.421 39.045 1.00 81.69 91 ALA A O 1
ATOM 723 N N . ASP A 1 92 ? -15.174 -6.107 39.608 1.00 81.75 92 ASP A N 1
ATOM 724 C CA . ASP A 1 92 ? -14.268 -5.280 40.413 1.00 81.75 92 ASP A CA 1
ATOM 725 C C . ASP A 1 92 ? -13.389 -4.365 39.548 1.00 81.75 92 ASP A C 1
ATOM 727 O O . ASP A 1 92 ? -13.166 -3.202 39.891 1.00 81.75 92 ASP A O 1
ATOM 731 N N . ALA A 1 93 ? -12.956 -4.849 38.382 1.00 79.31 93 ALA A N 1
ATOM 732 C CA . ALA A 1 93 ? -12.157 -4.080 37.434 1.00 79.31 93 ALA A CA 1
ATOM 733 C C . ALA A 1 93 ? -13.002 -3.030 36.689 1.00 79.31 93 ALA A C 1
ATOM 735 O O . ALA A 1 93 ? -12.511 -1.940 36.396 1.00 79.31 93 ALA A O 1
ATOM 736 N N . GLN A 1 94 ? -14.292 -3.303 36.451 1.00 81.81 94 GLN A N 1
ATOM 737 C CA . GLN A 1 94 ? -15.223 -2.324 35.872 1.00 81.81 94 GLN A CA 1
ATOM 738 C C . GLN A 1 94 ? -15.394 -1.089 36.769 1.00 81.81 94 GLN A C 1
ATOM 740 O O . GLN A 1 94 ? -15.362 0.044 36.285 1.00 81.81 94 GLN A O 1
ATOM 745 N N . LYS A 1 95 ? -15.526 -1.288 38.088 1.0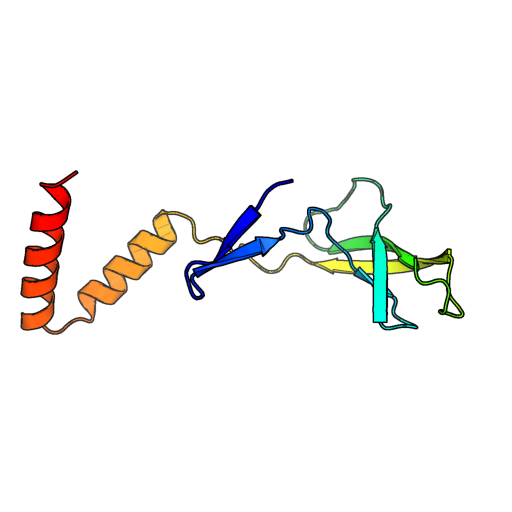0 82.50 95 LYS A N 1
ATOM 746 C CA . LYS A 1 95 ? -15.663 -0.186 39.057 1.00 82.50 95 LYS A CA 1
ATOM 747 C C . LYS A 1 95 ? -14.417 0.695 39.101 1.00 82.50 95 LYS A C 1
ATOM 749 O O . LYS A 1 95 ? -14.535 1.917 39.128 1.00 82.50 95 LYS A O 1
ATOM 754 N N . GLN A 1 96 ? -13.236 0.077 39.078 1.00 82.31 96 GLN A N 1
ATOM 755 C CA . GLN A 1 96 ? -11.964 0.802 39.039 1.00 82.31 96 GLN A CA 1
ATOM 756 C C . GLN A 1 96 ? -11.825 1.602 37.743 1.00 82.31 96 GLN A C 1
ATOM 758 O O . GLN A 1 96 ? -11.480 2.779 37.788 1.00 82.31 96 GLN A O 1
ATOM 763 N N . PHE A 1 97 ? -12.180 1.001 36.604 1.00 82.12 97 PHE A N 1
ATOM 764 C CA . PHE A 1 97 ? -12.149 1.679 35.311 1.00 82.12 97 PHE A CA 1
ATOM 765 C C . PHE A 1 97 ? -13.065 2.912 35.275 1.00 82.12 97 PHE A C 1
ATOM 767 O O . PHE A 1 97 ? -12.625 3.985 34.869 1.00 82.12 97 PHE A O 1
ATOM 774 N N . LEU A 1 98 ? -14.308 2.800 35.760 1.00 84.06 98 LEU A N 1
ATOM 775 C CA . LEU A 1 98 ? -15.239 3.934 35.850 1.00 84.06 98 LEU A CA 1
ATOM 776 C C . LEU A 1 98 ? -14.735 5.033 36.802 1.00 84.06 98 LEU A C 1
ATOM 778 O O . LEU A 1 98 ? -14.860 6.225 36.504 1.00 84.06 98 LEU A O 1
ATOM 782 N N . ALA A 1 99 ? -14.126 4.651 37.928 1.00 82.06 99 ALA A N 1
ATOM 783 C CA . ALA A 1 99 ? -13.532 5.598 38.869 1.00 82.06 99 ALA A CA 1
ATOM 784 C C . ALA A 1 99 ? -12.357 6.370 38.241 1.00 82.06 99 ALA A C 1
ATOM 786 O O . ALA A 1 99 ? -12.291 7.591 38.359 1.00 82.06 99 ALA A O 1
ATOM 787 N N . THR A 1 100 ? -11.469 5.696 37.506 1.00 82.31 100 THR A N 1
ATOM 788 C CA . THR A 1 100 ? -10.358 6.358 36.802 1.00 82.31 100 THR A CA 1
ATOM 789 C C . THR A 1 100 ? -10.848 7.215 35.630 1.00 82.31 100 THR A C 1
ATOM 791 O O . THR A 1 100 ? -10.377 8.339 35.447 1.00 82.31 100 THR A O 1
ATOM 794 N N . ALA A 1 101 ? -11.828 6.730 34.861 1.00 77.56 101 ALA A N 1
ATOM 795 C CA . ALA A 1 101 ? -12.399 7.466 33.733 1.00 77.56 101 ALA A CA 1
ATOM 796 C C . ALA A 1 101 ? -13.057 8.780 34.188 1.00 77.56 101 ALA A C 1
ATOM 798 O O . ALA A 1 101 ? -12.774 9.838 33.624 1.00 77.56 101 ALA A O 1
ATOM 799 N N . SER A 1 102 ? -13.858 8.741 35.259 1.00 75.44 102 SER A N 1
ATOM 800 C CA . SER A 1 102 ? -14.503 9.940 35.819 1.00 75.44 102 SER A CA 1
ATOM 801 C C . SER A 1 102 ? -13.508 10.991 36.331 1.00 75.44 102 SER A C 1
ATOM 803 O O . SER A 1 102 ? -13.751 12.184 36.162 1.00 75.44 102 SER A O 1
ATOM 805 N N . GLN A 1 103 ? -12.359 10.576 36.875 1.00 75.44 103 GLN A N 1
ATOM 806 C CA . GLN A 1 103 ? -11.2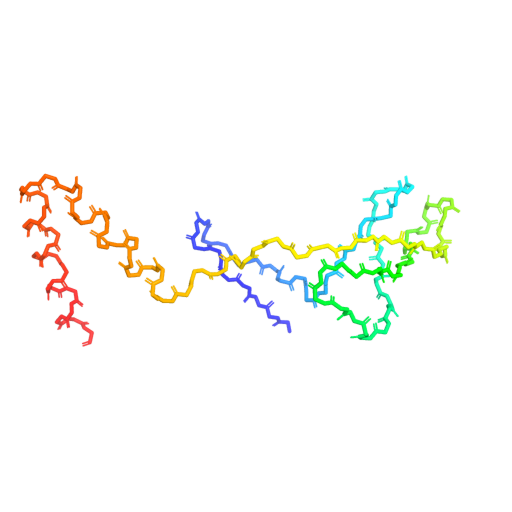92 11.490 37.304 1.00 75.44 103 GLN A CA 1
ATOM 807 C C . GLN A 1 103 ? -10.575 12.156 36.121 1.00 75.44 103 GLN A C 1
ATOM 809 O O . GLN A 1 103 ? -10.241 13.337 36.187 1.00 75.44 103 GLN A O 1
ATOM 814 N N . SER A 1 104 ? -10.368 11.425 35.020 1.00 68.00 104 SER A N 1
ATOM 815 C CA . SER A 1 104 ? -9.710 11.963 33.819 1.00 68.00 104 SER A CA 1
ATOM 816 C C . SER A 1 104 ? -10.551 13.004 33.064 1.00 68.00 104 SER A C 1
ATOM 818 O O . SER A 1 104 ? -9.996 13.873 32.399 1.00 68.00 104 SER A O 1
ATOM 820 N N . MET A 1 105 ? -11.882 12.965 33.204 1.00 58.94 105 MET A N 1
ATOM 821 C CA . MET A 1 105 ? -12.788 13.948 32.593 1.00 58.94 105 MET A CA 1
ATOM 822 C C . MET A 1 105 ? -12.884 15.267 33.375 1.00 58.94 105 MET A C 1
ATOM 824 O O . MET A 1 105 ? -13.371 16.251 32.832 1.00 58.94 105 MET A O 1
ATOM 828 N N . GLN A 1 106 ? -12.444 15.301 34.637 1.00 59.00 106 GLN A N 1
ATOM 829 C CA . GLN A 1 106 ? -12.479 16.504 35.483 1.00 59.00 106 GLN A CA 1
ATOM 830 C C . GLN A 1 106 ? -11.196 17.346 35.392 1.00 59.00 106 GLN A C 1
ATOM 832 O O . GLN A 1 106 ? -11.158 18.459 35.910 1.00 59.00 106 GLN A O 1
ATOM 837 N N . SER A 1 107 ? -10.145 16.821 34.757 1.00 54.94 107 SER A N 1
ATOM 838 C CA . SER A 1 107 ? -8.827 17.457 34.636 1.00 54.94 107 SER A CA 1
ATOM 839 C C . SER A 1 107 ? -8.511 17.980 33.229 1.00 54.94 107 SER A C 1
ATOM 841 O O . SER A 1 107 ? -7.364 18.342 32.963 1.00 54.94 107 SER A O 1
ATOM 843 N N . SER A 1 108 ? -9.513 18.023 32.343 1.00 45.59 108 SER A N 1
ATOM 844 C CA . SER A 1 108 ? -9.430 18.598 30.990 1.00 45.59 108 SER A CA 1
ATOM 845 C C . SER A 1 108 ? -10.238 19.883 30.875 1.00 45.59 108 SER A C 1
ATOM 847 O O . SER A 1 108 ? -11.347 19.923 31.452 1.00 45.59 108 SER A O 1
#

pLDDT: mean 72.25, std 14.4, range [39.88, 88.88]

Sequence (108 aa):
MKYGYNVSKGHYMRTHTKMRLKCPACKIKARIYTHPASTEEVSSVYAKCTNHSCEKNGHSFVTQVAFTHWVDPKVAAVQISLDLLFQNLPADAQKQFLATASQSMQSS

Foldseek 3Di:
DDWDADPVPRDTDPPPVDDWAADPQPRDTWAWDDDPPDDQAKGWTKIAACDPPTPRHGPIDIDIDGDDDDPDDDPVNVVVVVVVVLVPDDPVVNVVVVVVVVVVVVVD

Secondary structure (DSSP, 8-state):
--EEEETTTTEEEE--SS--EEPTTT-SEEEE---S---SSEEEEEEEE--TTSTTTT-EEEEEEE-----SPPHHHHHHHHHHHHHTS-HHHHHHHHHHHHHHTS--

Radius of gyration: 22.75 Å; chains: 1; bounding box: 40×27×59 Å

InterPro domains:
  IPR007684 Zinc finger, Ogr/Delta-type [PF04606] (22-71)

Organism: NCBI:txid698738